Protein AF-A0A0A6S3W0-F1 (afdb_monomer_lite)

Radius of gyration: 25.28 Å; chains: 1; bounding box: 49×74×58 Å

Sequence (138 aa):
MNRVILLILIITLNPFGCNETEKQVDVQNKVNAFIIEMNPDLYQSMTRMRKEITLADTKIQQLYELKGLFPNQREMIDKSLKQWHELRKNLKFTLNNIYDKVEAAYVAYKIDEIQGKKKFSLYLTSAFKRGEYRLSEC

Organism: NCBI:txid1003181

Structure (mmCIF, N/CA/C/O backbone):
data_AF-A0A0A6S3W0-F1
#
_entry.id   AF-A0A0A6S3W0-F1
#
loop_
_atom_site.group_PDB
_atom_site.id
_atom_site.type_symbol
_atom_site.label_atom_id
_atom_site.label_alt_id
_atom_site.label_comp_id
_atom_site.label_asym_id
_atom_site.label_entity_id
_atom_site.label_seq_id
_atom_site.pdbx_PDB_ins_code
_atom_site.Cartn_x
_atom_site.Cartn_y
_atom_site.Cartn_z
_atom_site.occupancy
_atom_site.B_iso_or_equiv
_atom_site.auth_seq_id
_atom_site.auth_comp_id
_atom_site.auth_asym_id
_atom_site.auth_atom_id
_atom_site.pdbx_PDB_model_num
ATOM 1 N N . MET A 1 1 ? -28.692 -56.733 -23.557 1.00 36.53 1 MET A N 1
ATOM 2 C CA . MET A 1 1 ? -28.249 -56.584 -24.965 1.00 36.53 1 MET A CA 1
ATOM 3 C C . MET A 1 1 ? -28.927 -55.340 -25.530 1.00 36.53 1 MET A C 1
ATOM 5 O O . MET A 1 1 ? -30.122 -55.376 -25.742 1.00 36.53 1 MET A O 1
ATOM 9 N N . ASN A 1 2 ? -28.326 -54.157 -25.404 1.00 40.56 2 ASN A N 1
ATOM 10 C CA . ASN A 1 2 ? -27.292 -53.565 -26.268 1.00 40.56 2 ASN A CA 1
ATOM 11 C C . ASN A 1 2 ? -27.871 -52.997 -27.580 1.00 40.56 2 ASN A C 1
ATOM 13 O O . ASN A 1 2 ? -28.230 -53.791 -28.445 1.00 40.56 2 ASN A O 1
ATOM 17 N N . ARG A 1 3 ? -27.938 -51.652 -27.680 1.00 45.12 3 ARG A N 1
ATOM 18 C CA . ARG A 1 3 ? -27.819 -50.796 -28.893 1.00 45.12 3 ARG A CA 1
ATOM 19 C C . ARG A 1 3 ? -28.359 -49.364 -28.680 1.00 45.12 3 ARG A C 1
ATOM 21 O O . ARG A 1 3 ? -29.136 -48.895 -29.489 1.00 45.12 3 ARG A O 1
ATOM 28 N N . VAL A 1 4 ? -27.942 -48.650 -27.629 1.00 43.03 4 VAL A N 1
ATOM 29 C CA . VAL A 1 4 ? -27.897 -47.166 -27.650 1.00 43.03 4 VAL A CA 1
ATOM 30 C C . VAL A 1 4 ? -26.765 -46.708 -26.722 1.00 43.03 4 VAL A C 1
ATOM 32 O O . VAL A 1 4 ? -26.969 -46.139 -25.657 1.00 43.03 4 VAL A O 1
ATOM 35 N N . ILE A 1 5 ? -25.542 -47.068 -27.095 1.00 52.34 5 ILE A N 1
ATOM 36 C CA . ILE A 1 5 ? -24.338 -46.349 -26.679 1.00 52.34 5 ILE A CA 1
ATOM 37 C C . ILE A 1 5 ? -23.881 -45.587 -27.923 1.00 52.34 5 ILE A C 1
ATOM 39 O O . ILE A 1 5 ? -23.988 -46.125 -29.025 1.00 52.34 5 ILE A O 1
ATOM 43 N N . LEU A 1 6 ? -23.321 -44.399 -27.684 1.00 45.84 6 LEU A N 1
ATOM 44 C CA . LEU A 1 6 ? -22.617 -43.485 -28.588 1.00 45.84 6 LEU A CA 1
ATOM 45 C C . LEU A 1 6 ? -23.459 -42.360 -29.211 1.00 45.84 6 LEU A C 1
ATOM 47 O O . LEU A 1 6 ? -24.423 -42.617 -29.919 1.00 45.84 6 LEU A O 1
ATOM 51 N N . LEU A 1 7 ? -22.945 -41.133 -29.016 1.00 43.66 7 LEU A N 1
ATOM 52 C CA . LEU A 1 7 ? -23.410 -39.817 -29.486 1.00 43.66 7 LEU A CA 1
ATOM 53 C C . LEU A 1 7 ? -24.502 -39.245 -28.559 1.00 43.66 7 LEU A C 1
ATOM 55 O O . LEU A 1 7 ? -25.660 -39.605 -28.668 1.00 43.66 7 LEU A O 1
ATOM 59 N N . ILE A 1 8 ? -24.235 -38.367 -27.590 1.00 45.81 8 ILE A N 1
ATOM 60 C CA . ILE A 1 8 ? -23.429 -37.141 -27.652 1.00 45.81 8 ILE A CA 1
ATOM 61 C C . ILE A 1 8 ? -22.841 -36.887 -26.249 1.00 45.81 8 ILE A C 1
ATOM 63 O O . ILE A 1 8 ? -23.468 -36.318 -25.360 1.00 45.81 8 ILE A O 1
ATOM 67 N N . LEU A 1 9 ? -21.611 -37.358 -26.054 1.00 50.31 9 LEU A N 1
ATOM 68 C CA . LEU A 1 9 ? -20.609 -36.633 -25.276 1.00 50.31 9 LEU A CA 1
ATOM 69 C C . LEU A 1 9 ? -20.224 -35.406 -26.119 1.00 50.31 9 LEU A C 1
ATOM 71 O O . LEU A 1 9 ? -20.183 -35.523 -27.342 1.00 50.31 9 LEU A O 1
ATOM 75 N N . ILE A 1 10 ? -19.866 -34.297 -25.466 1.00 52.28 10 ILE A N 1
ATOM 76 C CA . ILE A 1 10 ? -19.434 -33.003 -26.041 1.00 52.28 10 ILE A CA 1
ATOM 77 C C . ILE A 1 10 ? -20.576 -31.983 -26.198 1.00 52.28 10 ILE A C 1
ATOM 79 O O . ILE A 1 10 ? -20.990 -31.677 -27.307 1.00 52.28 10 ILE A O 1
ATOM 83 N N . ILE A 1 11 ? -21.000 -31.370 -25.086 1.00 51.72 11 ILE A N 1
ATOM 84 C CA . ILE A 1 11 ? -21.256 -29.919 -25.043 1.00 51.72 11 ILE A CA 1
ATOM 85 C C . I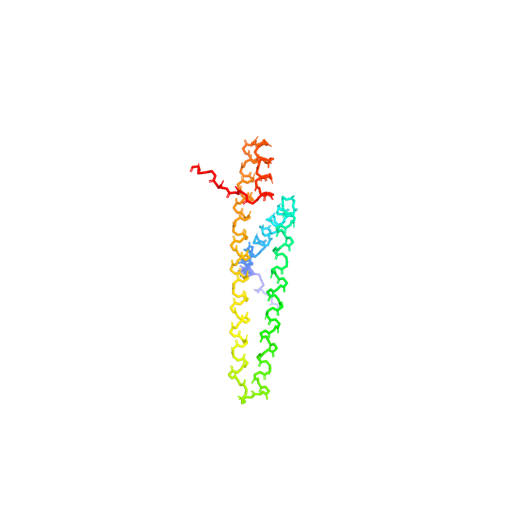LE A 1 11 ? -20.615 -29.379 -23.757 1.00 51.72 11 ILE A C 1
ATOM 87 O O . ILE A 1 11 ? -21.188 -29.385 -22.673 1.00 51.72 11 ILE A O 1
ATOM 91 N N . THR A 1 12 ? -19.341 -29.026 -23.925 1.00 48.91 12 THR A N 1
ATOM 92 C CA . THR A 1 12 ? -18.637 -27.910 -23.279 1.00 48.91 12 THR A CA 1
ATOM 93 C C . THR A 1 12 ? -18.784 -27.762 -21.763 1.00 48.91 12 THR A C 1
ATOM 95 O O . THR A 1 12 ? -19.553 -26.948 -21.252 1.00 48.91 12 THR A O 1
ATOM 98 N N . LEU A 1 13 ? -17.861 -28.425 -21.057 1.00 43.50 13 LEU A N 1
ATOM 99 C CA . LEU A 1 13 ? -17.017 -27.718 -20.091 1.00 43.50 13 LEU A CA 1
ATOM 100 C C . LEU A 1 13 ? -16.740 -26.306 -20.633 1.00 43.50 13 LEU A C 1
ATOM 102 O O . LEU A 1 13 ? -16.175 -26.173 -21.717 1.00 43.50 13 LEU A O 1
ATOM 106 N N . ASN A 1 14 ? -17.160 -25.273 -19.909 1.00 47.28 14 ASN A N 1
ATOM 107 C CA . ASN A 1 14 ? -16.645 -23.924 -20.092 1.00 47.28 14 ASN A CA 1
ATOM 108 C C . ASN A 1 14 ? -15.356 -23.804 -19.265 1.00 47.28 14 ASN A C 1
ATOM 110 O O . ASN A 1 14 ? -15.462 -23.644 -18.049 1.00 47.28 14 ASN A O 1
ATOM 114 N N . PRO A 1 15 ? -14.149 -23.822 -19.860 1.00 50.69 15 PRO A N 1
ATOM 115 C CA . PRO A 1 15 ? -12.980 -23.237 -19.237 1.00 50.69 15 PRO A CA 1
ATOM 116 C C . PRO A 1 15 ? -12.715 -21.884 -19.905 1.00 50.69 15 PRO A C 1
ATOM 118 O O . PRO A 1 15 ? -11.751 -21.721 -20.640 1.00 50.69 15 PRO A O 1
ATOM 121 N N . PHE A 1 16 ? -13.574 -20.896 -19.669 1.00 51.62 16 PHE A N 1
ATOM 122 C CA . PHE A 1 16 ? -13.252 -19.502 -19.996 1.00 51.62 16 PHE A CA 1
ATOM 123 C C . PHE A 1 16 ? -13.480 -18.624 -18.770 1.00 51.62 16 PHE A C 1
ATOM 125 O O . PHE A 1 16 ? -14.263 -17.686 -18.764 1.00 51.62 16 PHE A O 1
ATOM 132 N N . GLY A 1 17 ? -12.772 -18.990 -17.706 1.00 43.41 17 GLY A N 1
ATOM 133 C CA . GLY A 1 17 ? -12.473 -18.132 -16.565 1.00 43.41 17 GLY A CA 1
ATOM 134 C C . GLY A 1 17 ? -10.962 -18.011 -16.383 1.00 43.41 17 GLY A C 1
ATOM 135 O O . GLY A 1 17 ? -10.481 -18.015 -15.259 1.00 43.41 17 GLY A O 1
ATOM 136 N N . CYS A 1 18 ? -10.193 -18.000 -17.476 1.00 46.22 18 CYS A N 1
ATOM 137 C CA . CYS A 1 18 ? -8.760 -17.745 -17.426 1.00 46.22 18 CYS A CA 1
ATOM 138 C C . CYS A 1 18 ? -8.467 -16.336 -17.944 1.00 46.22 18 CYS A C 1
ATOM 140 O O . CYS A 1 18 ? -8.765 -16.006 -19.091 1.00 46.22 18 CYS A O 1
ATOM 142 N N . ASN A 1 19 ? -7.732 -15.602 -17.107 1.00 52.38 19 ASN A N 1
ATOM 143 C CA . ASN A 1 19 ? -6.515 -14.874 -17.475 1.00 52.38 19 ASN A CA 1
ATOM 144 C C . ASN A 1 19 ? -6.509 -13.345 -17.299 1.00 52.38 19 ASN A C 1
ATOM 146 O O . ASN A 1 19 ? -5.657 -12.675 -17.877 1.00 52.38 19 ASN A O 1
ATOM 150 N N . GLU A 1 20 ? -7.405 -12.765 -16.499 1.00 51.12 20 GLU A N 1
ATOM 151 C CA . GLU A 1 20 ? -7.290 -11.345 -16.110 1.00 51.12 20 GLU A CA 1
ATOM 152 C C . GLU A 1 20 ? -6.419 -11.159 -14.859 1.00 51.12 20 GLU A C 1
ATOM 154 O O . GLU A 1 20 ? -5.518 -10.322 -14.843 1.00 51.12 20 GLU A O 1
ATOM 159 N N . THR A 1 21 ? -6.603 -12.002 -13.838 1.00 56.72 21 THR A N 1
ATOM 160 C CA . THR A 1 21 ? -5.843 -11.918 -12.578 1.00 56.72 21 THR A CA 1
ATOM 161 C C . THR A 1 21 ? -4.357 -12.247 -12.761 1.00 56.72 21 THR A C 1
ATOM 163 O O . THR A 1 21 ? -3.502 -11.590 -12.176 1.00 56.72 21 THR A O 1
ATOM 166 N N . GLU A 1 22 ? -4.028 -13.224 -13.611 1.00 59.44 22 GLU A N 1
ATOM 167 C CA . GLU A 1 22 ? -2.640 -13.614 -13.905 1.00 59.44 22 GLU A CA 1
ATOM 168 C C . GLU A 1 22 ? -1.886 -12.504 -14.661 1.00 59.44 22 GLU A C 1
ATOM 170 O O . GLU A 1 22 ? -0.751 -12.175 -14.315 1.00 59.44 22 GLU A O 1
ATOM 175 N N . LYS A 1 23 ? -2.551 -11.836 -15.618 1.00 63.62 23 LYS A N 1
ATOM 176 C CA . LYS A 1 23 ? -1.991 -10.681 -16.341 1.00 63.62 23 LYS A CA 1
ATOM 177 C C . LYS A 1 23 ? -1.721 -9.494 -15.417 1.00 63.62 23 LYS A C 1
ATOM 179 O O . LYS A 1 23 ? -0.691 -8.840 -15.553 1.00 63.62 23 LYS A O 1
ATOM 184 N N . GLN A 1 24 ? -2.613 -9.219 -14.466 1.00 62.38 24 GLN A N 1
ATOM 185 C CA . GLN A 1 24 ? -2.437 -8.108 -13.527 1.00 62.38 24 GLN A CA 1
ATOM 186 C C . GLN A 1 24 ? -1.250 -8.339 -12.576 1.00 62.38 24 GLN A C 1
ATOM 188 O O . GLN A 1 24 ? -0.471 -7.419 -12.319 1.00 62.38 24 GLN A O 1
ATOM 193 N N . VAL A 1 25 ? -1.076 -9.571 -12.086 1.00 65.75 25 VAL A N 1
ATOM 194 C CA . VAL A 1 25 ? 0.074 -9.949 -11.249 1.00 65.75 25 VAL A CA 1
ATOM 195 C C . VAL A 1 25 ? 1.389 -9.838 -12.033 1.00 65.75 25 VAL A C 1
ATOM 197 O O . VAL A 1 25 ? 2.380 -9.348 -11.490 1.00 65.75 25 VAL A O 1
ATOM 200 N N . ASP A 1 26 ? 1.400 -10.207 -13.318 1.00 79.75 26 ASP A N 1
ATOM 201 C CA . ASP A 1 26 ? 2.574 -10.061 -14.192 1.00 79.75 26 ASP A CA 1
ATOM 202 C C . ASP A 1 26 ? 2.990 -8.590 -14.387 1.00 79.75 26 ASP A C 1
ATOM 204 O O . ASP A 1 26 ? 4.166 -8.247 -14.224 1.00 79.75 26 ASP A O 1
ATOM 208 N N . VAL A 1 27 ? 2.033 -7.690 -14.646 1.00 81.88 27 VAL A N 1
ATOM 209 C CA . VAL A 1 27 ? 2.306 -6.245 -14.782 1.00 81.88 27 VAL A CA 1
ATOM 210 C C . VAL A 1 27 ? 2.868 -5.672 -13.482 1.00 81.88 27 VAL A C 1
ATOM 212 O O . VAL A 1 27 ? 3.903 -5.003 -13.488 1.00 81.88 27 VAL A O 1
ATOM 215 N N . GLN A 1 28 ? 2.245 -5.993 -12.347 1.00 85.50 28 GLN A N 1
ATOM 216 C CA . GLN A 1 28 ? 2.684 -5.507 -11.043 1.00 85.50 28 GLN A CA 1
ATOM 217 C C . GLN A 1 28 ? 4.118 -5.944 -10.712 1.00 85.50 28 GLN A C 1
ATOM 219 O O . GLN A 1 28 ? 4.893 -5.160 -10.157 1.00 85.50 28 GLN A O 1
ATOM 224 N N . ASN A 1 29 ? 4.482 -7.178 -11.068 1.00 89.94 29 ASN A N 1
ATOM 225 C CA . ASN A 1 29 ? 5.828 -7.709 -10.874 1.00 89.94 29 ASN A CA 1
ATOM 226 C C . ASN A 1 29 ? 6.860 -6.993 -11.750 1.00 89.94 29 ASN A C 1
ATOM 228 O O . ASN A 1 29 ? 7.936 -6.656 -11.256 1.00 89.94 29 ASN A O 1
ATOM 232 N N . LYS A 1 30 ? 6.527 -6.690 -13.009 1.00 90.50 30 LYS A N 1
ATOM 233 C CA . LYS A 1 30 ? 7.398 -5.920 -13.913 1.00 90.50 30 LYS A CA 1
ATOM 234 C C . LYS A 1 30 ? 7.648 -4.501 -13.404 1.00 90.50 30 LYS A C 1
ATOM 236 O O . LYS A 1 30 ? 8.796 -4.065 -13.357 1.00 90.50 30 LYS A O 1
ATOM 241 N N . VAL A 1 31 ? 6.599 -3.816 -12.949 1.00 89.31 31 VAL A N 1
ATOM 242 C CA . VAL A 1 31 ? 6.701 -2.478 -12.342 1.00 89.31 31 VAL A CA 1
ATOM 243 C C . VAL A 1 31 ? 7.526 -2.523 -11.049 1.00 89.31 31 VAL A C 1
ATOM 245 O O . VAL A 1 31 ? 8.371 -1.657 -10.821 1.00 89.31 31 VAL A O 1
ATOM 248 N N . ASN A 1 32 ? 7.341 -3.556 -10.219 1.00 91.12 32 ASN A N 1
ATOM 249 C CA . ASN A 1 32 ? 8.135 -3.751 -9.003 1.00 91.12 32 ASN A CA 1
ATOM 250 C C . ASN A 1 32 ? 9.621 -3.996 -9.318 1.00 91.12 32 ASN A C 1
ATOM 252 O O . ASN A 1 32 ? 10.484 -3.414 -8.666 1.00 91.12 32 ASN A O 1
ATOM 256 N N . ALA A 1 33 ? 9.936 -4.824 -10.315 1.00 91.44 33 ALA A N 1
ATOM 257 C CA . ALA A 1 33 ? 11.317 -5.059 -10.734 1.00 91.44 33 ALA A CA 1
ATOM 258 C C . ALA A 1 33 ? 11.971 -3.765 -11.245 1.00 91.44 33 ALA A C 1
ATOM 260 O O . ALA A 1 33 ? 13.071 -3.419 -10.819 1.00 91.44 33 ALA A O 1
ATOM 261 N N . PHE A 1 34 ? 11.247 -3.005 -12.073 1.00 89.69 34 PHE A N 1
ATOM 262 C CA . PHE A 1 34 ? 11.694 -1.711 -12.582 1.00 89.69 34 PHE A CA 1
ATOM 263 C C . PHE A 1 34 ? 12.032 -0.727 -11.456 1.00 89.69 34 PHE A C 1
ATOM 265 O O . PHE A 1 34 ? 13.101 -0.121 -11.465 1.00 89.69 34 PHE A O 1
ATOM 272 N N . ILE A 1 35 ? 11.159 -0.575 -10.455 1.00 91.19 35 ILE A N 1
ATOM 273 C CA . ILE A 1 35 ? 11.422 0.368 -9.362 1.00 91.19 35 ILE A CA 1
ATOM 274 C C . ILE A 1 35 ? 12.556 -0.098 -8.443 1.00 91.19 35 ILE A C 1
ATOM 276 O O . ILE A 1 35 ? 13.307 0.743 -7.962 1.00 91.19 35 ILE A O 1
ATOM 280 N N . ILE A 1 36 ? 12.727 -1.409 -8.233 1.00 90.81 36 ILE A N 1
ATOM 281 C CA . ILE A 1 36 ? 13.861 -1.957 -7.471 1.00 90.81 36 ILE A CA 1
ATOM 282 C C . ILE A 1 36 ? 15.185 -1.578 -8.142 1.00 90.81 36 ILE A C 1
ATOM 284 O O . ILE A 1 36 ? 16.116 -1.153 -7.461 1.00 90.81 36 ILE A O 1
ATOM 288 N N . GLU A 1 37 ? 15.256 -1.703 -9.467 1.00 86.56 37 GLU A N 1
ATOM 289 C CA . GLU A 1 37 ? 16.452 -1.368 -10.240 1.00 86.56 37 GLU A CA 1
ATOM 290 C C . GLU A 1 37 ? 16.700 0.149 -10.287 1.00 86.56 37 GLU A C 1
ATOM 292 O O . GLU A 1 37 ? 17.824 0.620 -10.097 1.00 86.56 37 GLU A O 1
ATOM 297 N N . MET A 1 38 ? 15.646 0.933 -10.515 1.00 84.75 38 MET A N 1
ATOM 298 C CA . MET A 1 38 ? 15.774 2.356 -10.839 1.00 84.75 38 MET A CA 1
ATOM 299 C C . MET A 1 38 ? 15.788 3.267 -9.609 1.00 84.75 38 MET A C 1
ATOM 301 O O . MET A 1 38 ? 16.488 4.284 -9.610 1.00 84.75 38 MET A O 1
ATOM 305 N N . ASN A 1 39 ? 15.021 2.932 -8.567 1.00 85.81 39 ASN A N 1
ATOM 306 C CA . ASN A 1 39 ? 14.926 3.695 -7.320 1.00 85.81 39 ASN A CA 1
ATOM 307 C C . ASN A 1 39 ? 14.578 2.780 -6.120 1.00 85.81 39 ASN A C 1
ATOM 309 O O . ASN A 1 39 ? 13.420 2.728 -5.678 1.00 85.81 39 ASN A O 1
ATOM 313 N N . PRO A 1 40 ? 15.575 2.068 -5.564 1.00 88.69 40 PRO A N 1
ATOM 314 C CA . PRO A 1 40 ? 15.366 1.146 -4.446 1.00 88.69 40 PRO A CA 1
ATOM 315 C C . PRO A 1 40 ? 14.841 1.838 -3.177 1.00 88.69 40 PRO A C 1
ATOM 317 O O . PRO A 1 40 ? 14.081 1.228 -2.424 1.00 88.69 40 PRO A O 1
ATOM 320 N N . ASP A 1 41 ? 15.164 3.116 -2.961 1.00 90.00 41 ASP A N 1
ATOM 321 C CA . ASP A 1 41 ? 14.681 3.891 -1.809 1.00 90.00 41 ASP A CA 1
ATOM 322 C C . ASP A 1 41 ? 13.172 4.159 -1.898 1.00 90.00 41 ASP A C 1
ATOM 324 O O . ASP A 1 41 ? 12.437 4.066 -0.903 1.00 90.00 41 ASP A O 1
ATOM 328 N N . LEU A 1 42 ? 12.674 4.442 -3.107 1.00 89.81 42 LEU A N 1
ATOM 329 C CA . LEU A 1 42 ? 11.243 4.563 -3.367 1.00 89.81 42 LEU A CA 1
ATOM 330 C C . LEU A 1 42 ? 10.545 3.214 -3.162 1.00 89.81 42 LEU A C 1
ATOM 332 O O . LEU A 1 42 ? 9.527 3.159 -2.468 1.00 89.81 42 LEU A O 1
ATOM 336 N N . TYR A 1 43 ? 11.124 2.116 -3.659 1.00 93.12 43 TYR A N 1
ATOM 337 C CA . TYR A 1 43 ? 10.599 0.771 -3.404 1.00 93.12 43 TYR A CA 1
ATOM 338 C C . TYR A 1 43 ? 10.540 0.438 -1.902 1.00 93.12 43 TYR A C 1
ATOM 340 O O . TYR A 1 43 ? 9.532 -0.085 -1.407 1.00 93.12 43 TYR A O 1
ATOM 348 N N . GLN A 1 44 ? 11.584 0.781 -1.143 1.00 94.69 44 GLN A N 1
ATOM 349 C CA . GLN A 1 44 ? 11.616 0.600 0.308 1.00 94.69 44 GLN A CA 1
ATOM 350 C C . GLN A 1 44 ? 10.532 1.438 0.995 1.00 94.69 44 GLN A C 1
ATOM 352 O O . GLN A 1 44 ? 9.865 0.965 1.917 1.00 94.69 44 GLN A O 1
ATOM 357 N N . SER A 1 45 ? 10.312 2.668 0.538 1.00 94.25 45 SER A N 1
ATOM 358 C CA . SER A 1 45 ? 9.274 3.557 1.065 1.00 94.25 45 SER A CA 1
ATOM 359 C C . SER A 1 45 ? 7.865 3.031 0.777 1.00 94.25 45 SER A C 1
ATOM 361 O O . SER A 1 45 ? 7.039 2.981 1.688 1.00 94.25 45 SER A O 1
ATOM 363 N N . MET A 1 46 ? 7.607 2.520 -0.430 1.00 95.12 46 MET A N 1
ATOM 364 C CA . MET A 1 46 ? 6.353 1.830 -0.762 1.00 95.12 46 MET A CA 1
ATOM 365 C C . MET A 1 46 ? 6.141 0.580 0.094 1.00 95.12 46 MET A C 1
ATOM 367 O O . MET A 1 46 ? 5.043 0.340 0.591 1.00 95.12 46 MET A O 1
ATOM 371 N N . THR A 1 47 ? 7.200 -0.194 0.331 1.00 96.06 47 THR A N 1
ATOM 372 C CA . THR A 1 47 ? 7.146 -1.379 1.196 1.00 96.06 47 THR A CA 1
ATOM 373 C C . THR A 1 47 ? 6.839 -1.011 2.648 1.00 96.06 47 THR A C 1
ATOM 375 O O . THR A 1 47 ? 6.027 -1.682 3.285 1.00 96.06 47 THR A O 1
ATOM 378 N N . ARG A 1 48 ? 7.423 0.077 3.169 1.00 97.12 48 ARG A N 1
ATOM 379 C CA . ARG A 1 48 ? 7.074 0.620 4.492 1.00 97.12 48 ARG A CA 1
ATOM 380 C C . ARG A 1 48 ? 5.608 1.044 4.552 1.00 97.12 48 ARG A C 1
ATOM 382 O O . ARG A 1 48 ? 4.916 0.620 5.467 1.00 97.12 48 ARG A O 1
ATOM 389 N N . MET A 1 49 ? 5.098 1.763 3.549 1.00 97.19 49 MET A N 1
ATOM 390 C CA . MET A 1 49 ? 3.675 2.128 3.492 1.00 97.19 49 MET A CA 1
ATOM 391 C C . MET A 1 49 ? 2.750 0.904 3.505 1.00 97.19 49 MET A C 1
ATOM 393 O O . MET A 1 49 ? 1.763 0.912 4.234 1.00 97.19 49 MET A O 1
ATOM 397 N N . ARG A 1 50 ? 3.075 -0.172 2.769 1.00 97.50 50 ARG A N 1
ATOM 398 C CA . ARG A 1 50 ? 2.297 -1.427 2.826 1.00 97.50 50 ARG A CA 1
ATOM 399 C C . ARG A 1 50 ? 2.261 -2.010 4.241 1.00 97.50 50 ARG A C 1
ATOM 401 O O . ARG A 1 50 ? 1.190 -2.395 4.700 1.00 97.50 50 ARG A O 1
ATOM 408 N N . LYS A 1 51 ? 3.398 -2.024 4.947 1.00 97.94 51 LYS A N 1
ATOM 409 C CA . LYS A 1 51 ? 3.469 -2.489 6.345 1.00 97.94 51 LYS A CA 1
ATOM 410 C C . LYS A 1 51 ? 2.623 -1.628 7.284 1.00 97.94 51 LYS A C 1
ATOM 412 O O . LYS A 1 51 ? 1.882 -2.179 8.091 1.00 97.94 51 LYS A O 1
ATOM 417 N N . GLU A 1 52 ? 2.683 -0.305 7.145 1.00 97.81 52 GLU A N 1
ATOM 418 C CA . GLU A 1 52 ? 1.868 0.620 7.945 1.00 97.81 52 GLU A CA 1
ATOM 419 C C . GLU A 1 52 ? 0.364 0.459 7.670 1.00 97.81 52 GLU A C 1
ATOM 421 O O . GLU A 1 52 ? -0.446 0.533 8.590 1.00 97.81 52 GLU A O 1
ATOM 426 N N . ILE A 1 53 ? -0.032 0.157 6.426 1.00 98.38 53 ILE A N 1
ATOM 427 C CA . ILE A 1 53 ? -1.426 -0.177 6.091 1.00 98.38 53 ILE A CA 1
ATOM 428 C C . ILE A 1 53 ? -1.867 -1.455 6.819 1.00 98.38 53 ILE A C 1
ATOM 430 O O . ILE A 1 53 ? -2.930 -1.455 7.437 1.00 98.38 53 ILE A O 1
ATOM 434 N N . THR A 1 54 ? -1.055 -2.518 6.800 1.00 98.31 54 THR A N 1
ATOM 435 C CA . THR A 1 54 ? -1.346 -3.763 7.535 1.00 98.31 54 THR A CA 1
ATOM 436 C C . THR A 1 54 ? -1.414 -3.536 9.049 1.00 98.31 54 THR A C 1
ATOM 438 O O . THR A 1 54 ? -2.273 -4.103 9.731 1.00 98.31 54 THR A O 1
ATOM 441 N N . LEU A 1 55 ? -0.540 -2.684 9.591 1.00 98.06 55 LEU A N 1
ATOM 442 C CA . LEU A 1 55 ? -0.589 -2.294 10.997 1.00 98.06 55 LEU A CA 1
ATOM 443 C C . LEU A 1 55 ? -1.893 -1.552 11.313 1.00 98.06 55 LEU A C 1
ATOM 445 O O . LEU A 1 55 ? -2.559 -1.892 12.290 1.00 98.06 55 LEU A O 1
ATOM 449 N N . ALA A 1 56 ? -2.291 -0.591 10.477 1.00 98.38 56 ALA A N 1
ATOM 450 C CA . ALA A 1 56 ? -3.550 0.127 10.638 1.00 98.38 56 ALA A CA 1
ATOM 451 C C . ALA A 1 56 ? -4.760 -0.820 10.584 1.00 98.38 56 ALA A C 1
ATOM 453 O O . ALA A 1 56 ? -5.635 -0.721 11.441 1.00 98.38 56 ALA A O 1
ATOM 454 N N . ASP A 1 57 ? -4.785 -1.779 9.649 1.00 98.56 57 ASP A N 1
ATOM 455 C CA . ASP A 1 57 ? -5.824 -2.818 9.576 1.00 98.56 57 ASP A CA 1
ATOM 456 C C . ASP A 1 57 ? -5.913 -3.614 10.893 1.00 98.56 57 ASP A C 1
ATOM 458 O O . ASP A 1 57 ? -6.999 -3.800 11.445 1.00 98.56 57 ASP A O 1
ATOM 462 N N . THR A 1 58 ? -4.763 -4.001 11.452 1.00 98.56 58 THR A N 1
ATOM 463 C CA . THR A 1 58 ? -4.688 -4.721 12.735 1.00 98.56 58 THR A CA 1
ATOM 464 C C . THR A 1 58 ? -5.219 -3.871 13.891 1.00 98.56 58 THR A C 1
ATOM 466 O O . THR A 1 58 ? -5.979 -4.354 14.729 1.00 98.56 58 THR A O 1
ATOM 469 N N . LYS A 1 59 ? -4.850 -2.587 13.948 1.00 98.44 59 LYS A N 1
ATOM 470 C CA . LYS A 1 59 ? -5.282 -1.668 15.013 1.00 98.44 59 LYS A CA 1
ATOM 471 C C . LYS A 1 59 ? -6.775 -1.377 14.954 1.00 98.44 59 LYS A C 1
ATOM 473 O O . LYS A 1 59 ? -7.425 -1.344 15.995 1.00 98.44 59 LYS A O 1
ATOM 478 N N . ILE A 1 60 ? -7.327 -1.229 13.754 1.00 98.75 60 ILE A N 1
ATOM 479 C CA . ILE A 1 60 ? -8.770 -1.082 13.540 1.00 98.75 60 ILE A CA 1
ATOM 480 C C . ILE A 1 60 ? -9.513 -2.309 14.076 1.00 98.75 60 ILE A C 1
ATOM 482 O O . ILE A 1 60 ? -10.486 -2.153 14.812 1.00 98.75 60 ILE A O 1
ATOM 486 N N . GLN A 1 61 ? -9.033 -3.516 13.765 1.00 98.69 61 GLN A N 1
ATOM 487 C CA . GLN A 1 61 ? -9.635 -4.757 14.252 1.00 98.69 61 GLN A CA 1
ATOM 488 C C . GLN A 1 61 ? -9.622 -4.839 15.789 1.00 98.69 61 GLN A C 1
ATOM 490 O O . GLN A 1 61 ? -10.666 -5.057 16.403 1.00 98.69 61 GLN A O 1
ATOM 495 N N . GLN A 1 62 ? -8.477 -4.550 16.418 1.00 98.62 62 GLN A N 1
ATOM 496 C CA . GLN A 1 62 ? -8.343 -4.510 17.883 1.00 98.62 62 GLN A CA 1
ATOM 497 C C . GLN A 1 62 ? -9.299 -3.495 18.534 1.00 98.62 62 GLN A C 1
ATOM 499 O O . GLN A 1 62 ? -9.865 -3.755 19.595 1.00 98.62 62 GLN A O 1
ATOM 504 N N . LEU A 1 63 ? -9.509 -2.335 17.904 1.00 98.56 63 LEU A N 1
ATOM 505 C CA . LEU A 1 63 ? -10.439 -1.323 18.406 1.00 98.56 63 LEU A CA 1
ATOM 506 C C . LEU A 1 63 ? -11.902 -1.764 18.286 1.00 98.56 63 LEU A C 1
ATOM 508 O O . LEU A 1 63 ? -12.690 -1.465 19.182 1.00 98.56 63 LEU A O 1
ATOM 512 N N . TYR A 1 64 ? -12.279 -2.493 17.232 1.00 98.38 64 TYR A N 1
ATOM 513 C CA . TYR A 1 64 ? -13.625 -3.066 17.132 1.00 98.38 64 TYR A CA 1
ATOM 514 C C . TYR A 1 64 ? -13.884 -4.127 18.204 1.00 98.38 64 TYR A C 1
ATOM 516 O O . TYR A 1 64 ? -14.958 -4.126 18.808 1.00 98.38 64 TYR A O 1
ATOM 524 N N . GLU A 1 65 ? -12.902 -4.979 18.492 1.00 98.25 65 GLU A N 1
ATOM 525 C CA . GLU A 1 65 ? -12.981 -5.953 19.588 1.00 98.25 65 GLU A CA 1
ATOM 526 C C . GLU A 1 65 ? -13.144 -5.247 20.940 1.00 98.25 65 GLU A C 1
ATOM 528 O O . GLU A 1 65 ? -14.071 -5.544 21.697 1.00 98.25 65 GLU A O 1
ATOM 533 N N . LEU A 1 66 ? -12.322 -4.225 21.203 1.00 98.06 66 LEU A N 1
ATOM 534 C CA . LEU A 1 66 ? -12.416 -3.411 22.415 1.00 98.06 66 LEU A CA 1
ATOM 535 C C . LEU A 1 66 ? -13.785 -2.720 22.543 1.00 98.06 66 LEU A C 1
ATOM 537 O O . LEU A 1 66 ? -14.369 -2.684 23.627 1.00 98.06 66 LEU A O 1
ATOM 541 N N . LYS A 1 67 ? -14.332 -2.215 21.430 1.00 97.38 67 LYS A N 1
ATOM 542 C CA . LYS A 1 67 ? -15.663 -1.590 21.376 1.00 97.38 67 LYS A CA 1
ATOM 543 C C . LYS A 1 67 ? -16.777 -2.553 21.795 1.00 97.38 67 LYS A C 1
ATOM 545 O O . LYS A 1 67 ? -17.763 -2.116 22.393 1.00 97.38 67 LYS A O 1
ATOM 550 N N . GLY A 1 68 ? -16.631 -3.840 21.472 1.00 96.88 68 GLY A N 1
ATOM 551 C CA . GLY A 1 68 ? -17.562 -4.895 21.871 1.00 96.88 68 GLY A CA 1
ATOM 552 C C . GLY A 1 68 ? -17.545 -5.164 23.377 1.00 96.88 68 GLY A C 1
ATOM 553 O O . GLY A 1 68 ? -18.604 -5.342 23.973 1.00 96.88 68 GLY A O 1
ATOM 554 N N . LEU A 1 69 ? -16.360 -5.126 23.994 1.00 98.06 69 LEU A N 1
ATOM 555 C CA . LEU A 1 69 ? -16.168 -5.392 25.424 1.00 98.06 69 LEU A CA 1
ATOM 556 C C . LEU A 1 69 ? -16.614 -4.231 26.327 1.00 98.06 69 LEU A C 1
ATOM 558 O O . LEU A 1 69 ? -17.093 -4.463 27.435 1.00 98.06 69 LEU A O 1
ATOM 562 N N . PHE A 1 70 ? -16.477 -2.983 25.865 1.00 97.25 70 PHE A N 1
ATOM 563 C CA . PHE A 1 70 ? -16.714 -1.786 26.683 1.00 97.25 70 PHE A CA 1
ATOM 564 C C . PHE A 1 70 ? -17.767 -0.851 26.060 1.00 97.25 70 PHE A C 1
ATOM 566 O O . PHE A 1 70 ? -17.438 0.246 25.596 1.00 97.25 70 PHE A O 1
ATOM 573 N N . PRO A 1 71 ? -19.061 -1.226 26.069 1.00 93.81 71 PRO A N 1
ATOM 574 C CA . PRO A 1 71 ? -20.115 -0.475 25.383 1.00 93.81 71 PRO A CA 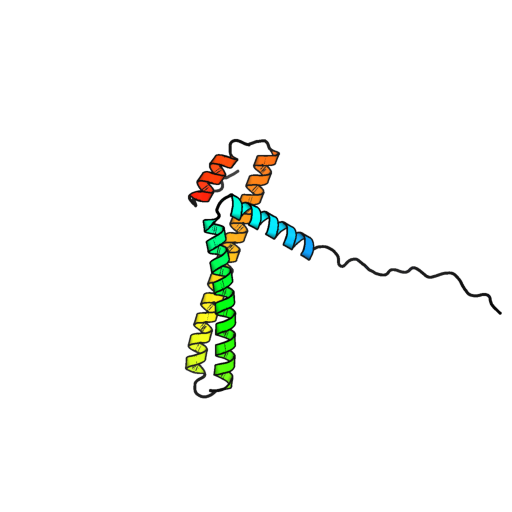1
ATOM 575 C C . PRO A 1 71 ? -20.316 0.955 25.914 1.00 93.81 71 PRO A C 1
ATOM 577 O O . PRO A 1 71 ? -20.716 1.832 25.152 1.00 93.81 71 PRO A O 1
ATOM 580 N N . ASN A 1 72 ? -19.984 1.220 27.179 1.00 97.50 72 ASN A N 1
ATOM 581 C CA . ASN A 1 72 ? -20.103 2.556 27.777 1.00 97.50 72 ASN A CA 1
ATOM 582 C C . ASN A 1 72 ? -18.967 3.510 27.367 1.00 97.50 72 ASN A C 1
ATOM 584 O O . ASN A 1 72 ? -19.075 4.708 27.588 1.00 97.50 72 ASN A O 1
ATOM 588 N N . GLN A 1 73 ? -17.887 2.996 26.766 1.00 96.88 73 GLN A N 1
ATOM 589 C CA . GLN A 1 73 ? -16.713 3.777 26.345 1.00 96.88 73 GLN A CA 1
ATOM 590 C C . GLN A 1 73 ? -16.637 3.950 24.818 1.00 96.88 73 GLN A C 1
ATOM 592 O O . GLN A 1 73 ? -15.600 4.327 24.269 1.00 96.88 73 GLN A O 1
ATOM 597 N N . ARG A 1 74 ? -17.741 3.677 24.105 1.00 95.88 74 ARG A N 1
ATOM 598 C CA . ARG A 1 74 ? -17.798 3.679 22.633 1.00 95.88 74 ARG A CA 1
ATOM 599 C C . ARG A 1 74 ? -17.328 4.984 22.005 1.00 95.88 74 ARG A C 1
ATOM 601 O O . ARG A 1 74 ? -16.626 4.924 21.005 1.00 95.88 74 ARG A O 1
ATOM 608 N N . GLU A 1 75 ? -17.667 6.133 22.586 1.00 97.19 75 GLU A N 1
ATOM 609 C CA . GLU A 1 75 ? -17.308 7.434 22.010 1.00 97.19 75 GLU A CA 1
ATOM 610 C C . GLU A 1 75 ? -15.785 7.625 21.920 1.00 97.19 75 GLU A C 1
ATOM 612 O O . GLU A 1 75 ? -15.266 8.071 20.896 1.00 97.19 75 GLU A O 1
ATOM 617 N N . MET A 1 76 ? -15.052 7.248 22.972 1.00 96.88 76 MET A N 1
ATOM 618 C CA . MET A 1 76 ? -13.590 7.324 22.987 1.00 96.88 76 MET A CA 1
ATOM 619 C C . MET A 1 76 ? -12.980 6.383 21.942 1.00 96.88 76 MET A C 1
ATOM 621 O O . MET A 1 76 ? -12.079 6.777 21.203 1.00 96.88 76 MET A O 1
ATOM 625 N N . ILE A 1 77 ? -13.508 5.161 21.841 1.00 98.19 77 ILE A N 1
ATOM 626 C CA . ILE A 1 77 ? -13.033 4.155 20.885 1.00 98.19 77 ILE A CA 1
ATOM 627 C C . ILE A 1 77 ? -13.331 4.587 19.440 1.00 98.19 77 ILE A C 1
ATOM 629 O O . ILE A 1 77 ? -12.483 4.432 18.563 1.00 98.19 77 ILE A O 1
ATOM 633 N N . ASP A 1 78 ? -14.492 5.197 19.191 1.00 98.12 78 ASP A N 1
ATOM 634 C CA . ASP A 1 78 ? -14.891 5.692 17.871 1.00 98.12 78 ASP A CA 1
ATOM 635 C C . ASP A 1 78 ? -14.006 6.842 17.379 1.00 98.12 78 ASP A C 1
ATOM 637 O O . ASP A 1 78 ? -13.672 6.897 16.191 1.00 98.12 78 ASP A O 1
ATOM 641 N N . LYS A 1 79 ? -13.536 7.711 18.284 1.00 98.06 79 LYS A N 1
ATOM 642 C CA . LYS A 1 79 ? -12.532 8.737 17.953 1.00 98.06 79 LYS A CA 1
ATOM 643 C C . LYS A 1 79 ? -11.231 8.101 17.458 1.00 98.06 79 LYS A C 1
ATOM 645 O O . LYS A 1 79 ? -10.719 8.509 16.415 1.00 98.06 79 LYS A O 1
ATOM 650 N N . SER A 1 80 ? -10.726 7.075 18.145 1.00 98.00 80 SER A N 1
ATOM 651 C CA . SER A 1 80 ? -9.528 6.348 17.704 1.00 98.00 80 SER A CA 1
ATOM 652 C C . SER A 1 80 ? -9.756 5.584 16.397 1.00 98.00 80 SER A C 1
ATOM 654 O O . SER A 1 80 ? -8.904 5.632 15.512 1.00 98.00 80 SER A O 1
ATOM 656 N N . LEU A 1 81 ? -10.909 4.927 16.226 1.00 98.56 81 LEU A N 1
ATOM 657 C CA . LEU A 1 81 ? -11.264 4.248 14.974 1.00 98.56 81 LEU A CA 1
ATOM 658 C C . LEU A 1 81 ? -11.234 5.216 13.790 1.00 98.56 81 LEU A C 1
ATOM 660 O O . LEU A 1 81 ? -10.659 4.890 12.753 1.00 98.56 81 LEU A O 1
ATOM 664 N N . LYS A 1 82 ? -11.803 6.417 13.945 1.00 98.44 82 LYS A N 1
ATOM 665 C CA . LYS A 1 82 ? -11.783 7.448 12.902 1.00 98.44 82 LYS A CA 1
ATOM 666 C C . LYS A 1 82 ? -10.353 7.806 12.484 1.00 98.44 82 LYS A C 1
ATOM 668 O O . LYS A 1 82 ? -10.063 7.803 11.292 1.00 98.44 82 LYS A O 1
ATOM 673 N N . GLN A 1 83 ? -9.458 8.041 13.446 1.00 98.00 83 GLN A N 1
ATOM 674 C CA . GLN A 1 83 ? -8.054 8.377 13.174 1.00 98.00 83 GLN A CA 1
ATOM 675 C C . GLN A 1 83 ? -7.334 7.269 12.392 1.00 98.00 83 GLN A C 1
ATOM 677 O O . GLN A 1 83 ? -6.657 7.543 11.402 1.00 98.00 83 GLN A O 1
ATOM 682 N N . TRP A 1 84 ? -7.511 6.008 12.795 1.00 98.44 84 TRP A N 1
ATOM 683 C CA . TRP A 1 84 ? -6.888 4.879 12.100 1.00 98.44 84 TRP A CA 1
ATOM 684 C C . TRP A 1 84 ? -7.464 4.653 10.700 1.00 98.44 84 TRP A C 1
ATOM 686 O O . TRP A 1 84 ? -6.710 4.357 9.771 1.00 98.44 84 TRP A O 1
ATOM 696 N N . HIS A 1 85 ? -8.775 4.836 10.515 1.00 98.56 85 HIS A N 1
ATOM 697 C CA . HIS A 1 85 ? -9.407 4.766 9.194 1.00 98.56 85 HIS A CA 1
ATOM 698 C C . HIS A 1 85 ? -8.902 5.866 8.257 1.00 98.56 85 HIS A C 1
ATOM 700 O O . HIS A 1 85 ? -8.596 5.584 7.097 1.00 98.56 85 HIS A O 1
ATOM 706 N N . GLU A 1 86 ? -8.770 7.099 8.750 1.00 98.25 86 GLU A N 1
ATOM 707 C CA . GLU A 1 86 ? -8.212 8.219 7.984 1.00 98.25 86 GLU A CA 1
ATOM 708 C C . GLU A 1 86 ? -6.753 7.961 7.593 1.00 98.25 86 GLU A C 1
ATOM 710 O O . GLU A 1 86 ? -6.405 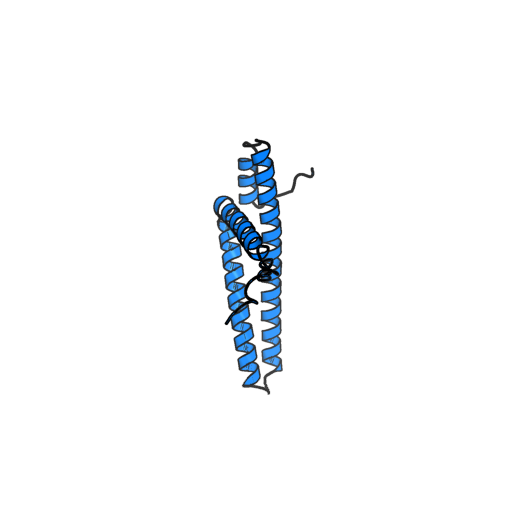8.091 6.417 1.00 98.25 86 GLU A O 1
ATOM 715 N N . LEU A 1 87 ? -5.915 7.506 8.533 1.00 97.25 87 LEU A N 1
ATOM 716 C CA . LEU A 1 87 ? -4.524 7.143 8.253 1.00 97.25 87 LEU A CA 1
ATOM 717 C C . LEU A 1 87 ? -4.435 6.053 7.177 1.00 97.25 87 LEU A C 1
ATOM 719 O O . LEU A 1 87 ? -3.740 6.220 6.174 1.00 97.25 87 LEU A O 1
ATOM 723 N N . ARG A 1 88 ? -5.181 4.957 7.348 1.00 98.38 88 ARG A N 1
ATOM 724 C CA . ARG A 1 88 ? -5.237 3.847 6.388 1.00 98.38 88 ARG A CA 1
ATOM 725 C C . ARG A 1 88 ? -5.647 4.329 4.997 1.00 98.38 88 ARG A C 1
ATOM 727 O O . ARG A 1 88 ? -5.036 3.930 4.005 1.00 98.38 88 ARG A O 1
ATOM 734 N N . LYS A 1 89 ? -6.678 5.176 4.913 1.00 98.38 89 LYS A N 1
ATOM 735 C CA . LYS A 1 89 ? -7.167 5.747 3.652 1.00 98.38 89 LYS A CA 1
ATOM 736 C C . LYS A 1 89 ? -6.085 6.586 2.973 1.00 98.38 89 LYS A C 1
ATOM 738 O O . LYS A 1 89 ? -5.823 6.381 1.790 1.00 98.38 89 LYS A O 1
ATOM 743 N N . ASN A 1 90 ? -5.437 7.479 3.717 1.00 97.75 90 ASN A N 1
ATOM 744 C CA . ASN A 1 90 ? -4.402 8.365 3.186 1.00 97.75 90 ASN A CA 1
ATOM 745 C C . ASN A 1 90 ? -3.175 7.585 2.698 1.00 97.75 90 ASN A C 1
ATOM 747 O O . ASN A 1 90 ? -2.651 7.879 1.622 1.00 97.75 90 ASN A O 1
ATOM 751 N N . LEU A 1 91 ? -2.752 6.555 3.440 1.00 98.00 91 LEU A N 1
ATOM 752 C CA . LEU A 1 91 ? -1.647 5.683 3.038 1.00 98.00 91 LEU A CA 1
ATOM 753 C C . LEU A 1 91 ? -1.976 4.904 1.761 1.00 98.00 91 LEU A C 1
ATOM 755 O O . LEU A 1 91 ? -1.160 4.876 0.844 1.00 98.00 91 LEU A O 1
ATOM 759 N N . LYS A 1 92 ? -3.178 4.316 1.666 1.00 98.12 92 LYS A N 1
ATOM 760 C CA . LYS A 1 92 ? -3.622 3.603 0.455 1.00 98.12 92 LYS A CA 1
ATOM 761 C C . LYS A 1 92 ? -3.687 4.527 -0.757 1.00 98.12 92 LYS A C 1
ATOM 763 O O . LYS A 1 92 ? -3.167 4.180 -1.810 1.00 98.12 92 LYS A O 1
ATOM 768 N N . PHE A 1 93 ? -4.276 5.710 -0.596 1.00 97.38 93 PHE A N 1
ATOM 769 C CA . PHE A 1 93 ? -4.354 6.706 -1.663 1.00 97.38 93 PHE A CA 1
ATOM 770 C C . PHE A 1 93 ? -2.962 7.128 -2.146 1.00 97.38 93 PHE A C 1
ATOM 772 O O . PHE A 1 93 ? -2.684 7.113 -3.341 1.00 97.38 93 PHE A O 1
ATOM 779 N N . THR A 1 94 ? -2.059 7.436 -1.213 1.00 95.44 94 THR A N 1
ATOM 780 C CA . THR A 1 94 ? -0.681 7.826 -1.537 1.00 95.44 94 THR A CA 1
ATOM 781 C C . THR A 1 94 ? 0.071 6.704 -2.247 1.00 95.44 94 THR A C 1
ATOM 783 O O . THR A 1 94 ? 0.716 6.951 -3.263 1.00 95.44 94 THR A O 1
ATOM 786 N N . LEU A 1 95 ? -0.034 5.468 -1.750 1.00 95.88 95 LEU A N 1
ATOM 787 C CA . LEU A 1 95 ? 0.616 4.308 -2.353 1.00 95.88 95 LEU A CA 1
ATOM 788 C C . LEU A 1 95 ? 0.118 4.058 -3.783 1.00 95.88 95 LEU A C 1
ATOM 790 O O . LEU A 1 95 ? 0.942 3.827 -4.664 1.00 95.88 95 LEU A O 1
ATOM 794 N N . ASN A 1 96 ? -1.193 4.151 -4.020 1.00 94.88 96 ASN A N 1
ATOM 795 C CA . ASN A 1 96 ? -1.779 3.984 -5.352 1.00 94.88 96 ASN A CA 1
ATOM 796 C C . ASN A 1 96 ? -1.308 5.081 -6.316 1.00 94.88 96 ASN A C 1
ATOM 798 O O . ASN A 1 96 ? -0.814 4.770 -7.390 1.00 94.88 96 ASN A O 1
ATOM 802 N N . ASN A 1 97 ? -1.322 6.348 -5.892 1.00 92.62 97 ASN A N 1
ATOM 803 C CA . ASN A 1 97 ? -0.824 7.447 -6.726 1.00 92.62 97 ASN A CA 1
ATOM 804 C C . ASN A 1 97 ? 0.660 7.295 -7.088 1.00 92.62 97 ASN A C 1
ATOM 806 O O . ASN A 1 97 ? 1.093 7.730 -8.155 1.00 92.62 97 ASN A O 1
ATOM 810 N N . ILE A 1 98 ? 1.472 6.740 -6.181 1.00 89.94 98 ILE A N 1
ATOM 811 C CA . ILE A 1 98 ? 2.872 6.430 -6.482 1.00 89.94 98 ILE A CA 1
ATOM 812 C C . ILE A 1 98 ? 2.935 5.306 -7.512 1.00 89.94 98 ILE A C 1
ATOM 814 O O . ILE A 1 98 ? 3.684 5.433 -8.475 1.00 89.94 98 ILE A O 1
ATOM 818 N N . TYR A 1 99 ? 2.147 4.244 -7.343 1.00 92.25 99 TYR A N 1
ATOM 819 C CA . TYR A 1 99 ? 2.095 3.147 -8.304 1.00 92.25 99 TYR A CA 1
ATOM 820 C C . TYR A 1 99 ? 1.742 3.609 -9.715 1.00 92.25 99 TYR A C 1
ATOM 822 O O . TYR A 1 99 ? 2.504 3.302 -10.626 1.00 92.25 99 TYR A O 1
ATOM 830 N N . ASP A 1 100 ? 0.694 4.415 -9.877 1.00 89.44 100 ASP A N 1
ATOM 831 C CA . ASP A 1 100 ? 0.267 4.924 -11.186 1.00 89.44 100 ASP A CA 1
ATOM 832 C C . ASP A 1 100 ? 1.400 5.696 -11.886 1.00 89.44 100 ASP A C 1
ATOM 834 O O . ASP A 1 100 ? 1.659 5.539 -13.081 1.00 89.44 100 ASP A O 1
ATOM 838 N N . LYS A 1 101 ? 2.148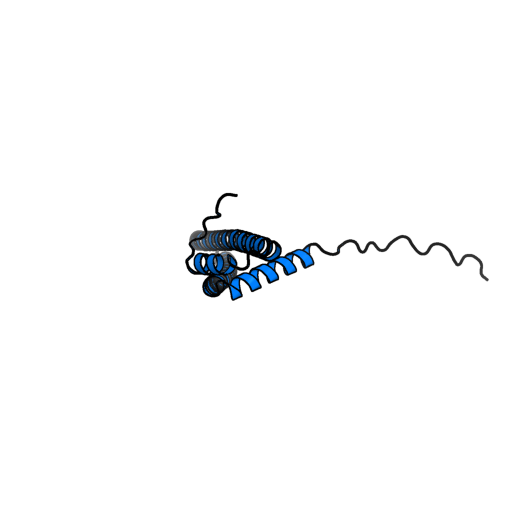 6.504 -11.123 1.00 87.88 101 LYS A N 1
ATOM 839 C CA . LYS A 1 101 ? 3.304 7.252 -11.640 1.00 87.88 101 LYS A CA 1
ATOM 840 C C . LYS A 1 101 ? 4.470 6.344 -12.021 1.00 87.88 101 LYS A C 1
ATOM 842 O O . LYS A 1 101 ? 5.132 6.592 -13.027 1.00 87.88 101 LYS A O 1
ATOM 847 N N . VAL A 1 102 ? 4.752 5.321 -11.215 1.00 89.31 102 VAL A N 1
ATOM 848 C CA . VAL A 1 102 ? 5.830 4.359 -11.487 1.00 89.31 102 VAL A CA 1
ATOM 849 C C . VAL A 1 102 ? 5.484 3.518 -12.714 1.00 89.31 102 VAL A C 1
ATOM 851 O O . VAL A 1 102 ? 6.353 3.287 -13.550 1.00 89.31 102 VAL A O 1
ATOM 854 N N . GLU A 1 103 ? 4.229 3.101 -12.858 1.00 90.62 103 GLU A N 1
ATOM 855 C CA . GLU A 1 103 ? 3.751 2.373 -14.030 1.00 90.62 103 GLU A CA 1
ATOM 856 C C . GLU A 1 103 ? 3.877 3.220 -15.301 1.00 90.62 103 GLU A C 1
ATOM 858 O O . GLU A 1 103 ? 4.463 2.764 -16.283 1.00 90.62 103 GLU A O 1
ATOM 863 N N . ALA A 1 104 ? 3.445 4.485 -15.269 1.00 87.19 104 ALA A N 1
ATOM 864 C CA . ALA A 1 104 ? 3.631 5.403 -16.393 1.00 87.19 104 ALA A CA 1
ATOM 865 C C . ALA A 1 104 ? 5.117 5.576 -16.765 1.00 87.19 104 ALA A C 1
ATOM 867 O O . ALA A 1 104 ? 5.478 5.543 -17.944 1.00 87.19 104 ALA A O 1
ATOM 868 N N . ALA A 1 105 ? 5.999 5.705 -15.767 1.00 84.81 105 ALA A N 1
ATOM 869 C CA . ALA A 1 105 ? 7.441 5.791 -15.988 1.00 84.81 105 ALA A CA 1
ATOM 870 C C . ALA A 1 105 ? 8.023 4.498 -16.588 1.00 84.81 105 ALA A C 1
ATOM 872 O O . ALA A 1 105 ? 8.878 4.568 -17.472 1.00 84.81 105 ALA A O 1
ATOM 873 N N . TYR A 1 106 ? 7.544 3.330 -16.152 1.00 88.62 106 TYR A N 1
ATOM 874 C CA . TYR A 1 106 ? 7.927 2.037 -16.716 1.00 88.62 106 TYR A CA 1
ATOM 875 C C . TYR A 1 106 ? 7.518 1.919 -18.189 1.00 88.62 106 TYR A C 1
ATOM 877 O O . TYR A 1 106 ? 8.331 1.531 -19.029 1.00 88.62 106 TYR A O 1
ATOM 885 N N . VAL A 1 107 ? 6.284 2.301 -18.528 1.00 89.44 107 VAL A N 1
ATOM 886 C CA . VAL A 1 107 ? 5.798 2.287 -19.915 1.00 89.44 107 VAL A CA 1
ATOM 887 C C . VAL A 1 107 ? 6.626 3.229 -20.792 1.00 89.44 107 VAL A C 1
ATOM 889 O O . VAL A 1 107 ? 7.079 2.818 -21.860 1.00 89.44 107 VAL A O 1
ATOM 892 N N . ALA A 1 108 ? 6.898 4.452 -20.325 1.00 85.81 108 ALA A N 1
ATOM 893 C CA . ALA A 1 108 ? 7.752 5.402 -21.039 1.00 85.81 108 ALA A CA 1
ATOM 894 C C . ALA A 1 108 ? 9.164 4.836 -21.276 1.00 85.81 108 ALA A C 1
ATOM 896 O O . ALA A 1 108 ? 9.668 4.873 -22.398 1.00 85.81 108 ALA A O 1
ATOM 897 N N . TYR A 1 109 ? 9.764 4.223 -20.249 1.00 83.88 109 TYR A N 1
ATOM 898 C CA . TYR A 1 109 ? 11.053 3.540 -20.360 1.00 83.88 109 TYR A CA 1
ATOM 899 C C . TYR A 1 109 ? 11.034 2.440 -21.435 1.00 83.88 109 TYR A C 1
ATOM 901 O O . TYR A 1 109 ? 11.938 2.381 -22.270 1.00 83.88 109 TYR A O 1
ATOM 909 N N . LYS A 1 110 ? 9.993 1.594 -21.466 1.00 86.94 110 LYS A N 1
ATOM 910 C CA . LYS A 1 110 ? 9.870 0.529 -22.474 1.00 86.94 110 LYS A CA 1
ATOM 911 C C . LYS A 1 110 ? 9.684 1.078 -23.891 1.00 86.94 110 LYS A C 1
ATOM 913 O O . LYS A 1 110 ? 10.251 0.506 -24.819 1.00 86.94 110 LYS A O 1
ATOM 918 N N . ILE A 1 111 ? 8.936 2.168 -24.071 1.00 85.69 111 ILE A N 1
ATOM 919 C CA . ILE A 1 111 ? 8.781 2.832 -25.378 1.00 85.69 111 ILE A CA 1
ATOM 920 C C . ILE A 1 111 ? 10.135 3.344 -25.880 1.00 85.69 111 ILE A C 1
ATOM 922 O O . ILE A 1 111 ? 10.502 3.077 -27.025 1.00 85.69 111 ILE A O 1
ATOM 926 N N . ASP A 1 112 ? 10.902 4.029 -25.031 1.00 84.00 112 ASP A N 1
ATOM 927 C CA . ASP A 1 112 ? 12.223 4.548 -25.401 1.00 84.00 112 ASP A CA 1
ATOM 928 C C . ASP A 1 112 ? 13.219 3.428 -25.733 1.00 84.00 112 ASP A C 1
ATOM 930 O O . ASP A 1 112 ? 14.012 3.555 -26.673 1.00 84.00 112 ASP A O 1
ATOM 934 N N . GLU A 1 113 ? 13.163 2.312 -25.001 1.00 82.94 113 GLU A N 1
ATOM 935 C CA . GLU A 1 113 ? 13.960 1.116 -25.282 1.00 82.94 113 GLU A CA 1
ATOM 936 C C . GLU A 1 113 ? 13.635 0.536 -26.668 1.00 82.94 113 GLU A C 1
ATOM 938 O O . GLU A 1 113 ? 14.551 0.283 -27.452 1.00 82.94 113 GLU A O 1
ATOM 943 N N . ILE A 1 114 ? 12.344 0.397 -27.002 1.00 84.94 114 ILE A N 1
ATOM 944 C CA . ILE A 1 114 ? 11.873 -0.085 -28.313 1.00 84.94 114 ILE A CA 1
ATOM 945 C C . ILE A 1 114 ? 12.318 0.855 -29.439 1.00 84.94 114 ILE A C 1
ATOM 947 O O . ILE A 1 114 ? 12.748 0.398 -30.496 1.00 84.94 114 ILE A O 1
ATOM 951 N N . GLN A 1 115 ? 12.262 2.169 -29.212 1.00 85.00 115 GLN A N 1
ATOM 952 C CA . GLN A 1 115 ? 12.695 3.179 -30.184 1.00 85.00 115 GLN A CA 1
ATOM 953 C C . GLN A 1 115 ? 14.226 3.297 -30.301 1.00 85.00 115 GLN A C 1
ATOM 955 O O . GLN A 1 115 ? 14.723 4.137 -31.051 1.00 85.00 115 GLN A O 1
ATOM 960 N N . GLY A 1 116 ? 14.998 2.489 -29.565 1.00 76.06 116 GLY A N 1
ATOM 961 C CA . GLY A 1 116 ? 16.459 2.498 -29.625 1.00 76.06 116 GLY A CA 1
ATOM 962 C C . GLY A 1 116 ? 17.100 3.736 -28.989 1.00 76.06 116 GLY A C 1
ATOM 963 O O . GLY A 1 116 ? 18.293 3.983 -29.179 1.00 76.06 116 GLY A O 1
ATOM 964 N N . LYS A 1 117 ? 16.355 4.504 -28.183 1.00 70.12 117 LYS A N 1
ATOM 965 C CA . LYS A 1 117 ? 16.819 5.728 -27.507 1.00 70.12 117 LYS A CA 1
ATOM 966 C C . LYS A 1 117 ? 17.663 5.424 -26.259 1.00 70.12 117 LYS A C 1
ATOM 968 O O . LYS A 1 117 ? 17.525 6.077 -25.227 1.00 70.12 117 LYS A O 1
ATOM 973 N N . LYS A 1 118 ? 18.611 4.479 -26.347 1.00 57.38 118 LYS A N 1
ATOM 974 C CA . LYS A 1 118 ? 19.467 3.990 -25.237 1.00 57.38 118 LYS A CA 1
ATOM 975 C C . LYS A 1 118 ? 20.203 5.078 -24.428 1.00 57.38 118 LYS A C 1
ATOM 977 O O . LYS A 1 118 ? 20.673 4.787 -23.336 1.00 57.38 118 LYS A O 1
ATOM 982 N N . LYS A 1 119 ? 20.316 6.316 -24.929 1.00 49.88 119 LYS A N 1
ATOM 983 C CA . LYS A 1 119 ? 20.901 7.463 -24.205 1.00 49.88 119 LYS A CA 1
ATOM 984 C C . LYS A 1 119 ? 19.938 8.158 -23.228 1.00 49.88 119 LYS A C 1
ATOM 986 O O . LYS A 1 119 ? 20.419 8.796 -22.296 1.00 49.88 119 LYS A O 1
ATOM 991 N N . PHE A 1 120 ? 18.619 8.029 -23.394 1.00 49.53 120 PHE A N 1
ATOM 992 C CA . PHE A 1 120 ? 17.637 8.657 -22.496 1.00 49.53 120 PHE A CA 1
ATOM 993 C C . PHE A 1 120 ? 17.400 7.861 -21.212 1.00 49.53 120 PHE A C 1
ATOM 995 O O . PHE A 1 120 ? 17.065 8.462 -20.193 1.00 49.53 120 PHE A O 1
ATOM 1002 N N . SER A 1 121 ? 17.676 6.551 -21.207 1.00 51.56 121 SER A N 1
ATOM 1003 C CA . SER A 1 121 ? 17.558 5.713 -20.007 1.00 51.56 121 SER A CA 1
ATOM 1004 C C . SER A 1 121 ? 18.407 6.244 -18.850 1.00 51.56 121 SER A C 1
ATOM 1006 O O . SER A 1 121 ? 17.895 6.347 -17.748 1.00 51.56 121 SER A O 1
ATOM 1008 N N . LEU A 1 122 ? 19.642 6.700 -19.096 1.00 52.03 122 LEU A N 1
ATOM 1009 C CA . LEU A 1 122 ? 20.510 7.303 -18.073 1.00 52.03 122 LEU A CA 1
ATOM 1010 C C . LEU A 1 122 ? 19.943 8.612 -17.501 1.00 52.03 122 LEU A C 1
ATOM 1012 O O . LEU A 1 122 ? 20.050 8.861 -16.297 1.00 52.03 122 LEU A O 1
ATOM 1016 N N . TYR A 1 123 ? 19.329 9.445 -18.347 1.00 52.34 123 TYR A N 1
ATOM 1017 C CA . TYR A 1 123 ? 18.725 10.707 -17.918 1.00 52.34 123 TYR A CA 1
ATOM 1018 C C . TYR A 1 123 ? 17.479 10.451 -17.069 1.00 52.34 123 TYR A C 1
ATOM 1020 O O . TYR A 1 123 ? 17.371 10.998 -15.972 1.00 52.34 123 TYR A O 1
ATOM 1028 N N . LEU A 1 124 ? 16.617 9.541 -17.527 1.00 55.19 124 LEU A N 1
ATOM 1029 C CA . LEU A 1 124 ? 15.455 9.024 -16.813 1.00 55.19 124 LEU A CA 1
ATOM 1030 C C . LEU A 1 124 ? 15.865 8.394 -15.471 1.00 55.19 124 LEU A C 1
ATOM 1032 O O . LEU A 1 124 ? 15.341 8.792 -14.439 1.00 55.19 124 LEU A O 1
ATOM 1036 N N . THR A 1 125 ? 16.889 7.536 -15.417 1.00 57.00 125 THR A N 1
ATOM 1037 C CA . THR A 1 125 ? 17.425 7.010 -14.147 1.00 57.00 125 THR A CA 1
ATOM 1038 C C . THR A 1 125 ? 17.878 8.135 -13.217 1.00 57.00 125 THR A C 1
ATOM 1040 O O . THR A 1 125 ? 17.598 8.097 -12.022 1.00 57.00 125 THR A O 1
ATOM 1043 N N . SER A 1 126 ? 18.555 9.163 -13.739 1.00 57.56 126 SER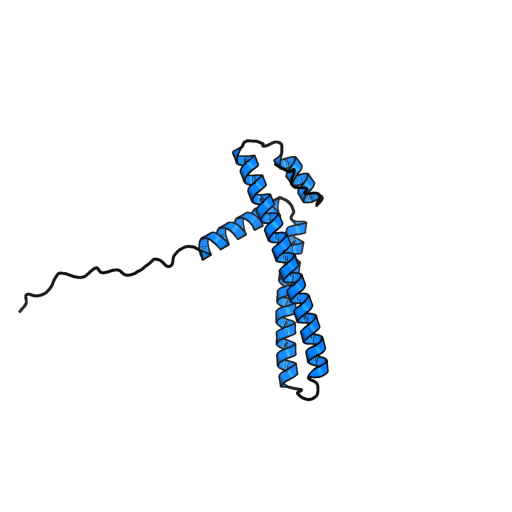 A N 1
ATOM 1044 C CA . SER A 1 126 ? 19.044 10.279 -12.921 1.00 57.56 126 SER A CA 1
ATOM 1045 C C . SER A 1 126 ? 17.914 11.180 -12.403 1.00 57.56 126 SER A C 1
ATOM 1047 O O . SER A 1 126 ? 17.932 11.569 -11.239 1.00 57.56 126 SER A O 1
ATOM 1049 N N . ALA A 1 127 ? 16.899 11.457 -13.225 1.00 59.22 127 ALA A N 1
ATOM 1050 C CA . ALA A 1 127 ? 15.727 12.245 -12.854 1.00 59.22 127 ALA A CA 1
ATOM 1051 C C . ALA A 1 127 ? 14.808 11.471 -11.897 1.00 59.22 127 ALA A C 1
ATOM 1053 O O . ALA A 1 127 ? 14.254 12.049 -10.965 1.00 59.22 127 ALA A O 1
ATOM 1054 N N . PHE A 1 128 ? 14.695 10.151 -12.071 1.00 63.00 128 PHE A N 1
ATOM 1055 C CA . PHE A 1 128 ? 13.907 9.280 -11.201 1.00 63.00 128 PHE A CA 1
ATOM 1056 C C . PHE A 1 128 ? 14.556 9.136 -9.823 1.00 63.00 128 PHE A C 1
ATOM 1058 O O . PHE A 1 128 ? 13.864 9.182 -8.808 1.00 63.00 128 PHE A O 1
ATOM 1065 N N . LYS A 1 129 ? 15.892 9.039 -9.776 1.00 59.94 129 LYS A N 1
ATOM 1066 C CA . LYS A 1 129 ? 16.664 9.076 -8.525 1.00 59.94 129 LYS A CA 1
ATOM 1067 C C . LYS A 1 129 ? 16.553 10.421 -7.802 1.00 59.94 129 LYS A C 1
ATOM 1069 O O . LYS A 1 129 ? 16.575 10.438 -6.578 1.00 59.94 129 LYS A O 1
ATOM 1074 N N . ARG A 1 130 ? 16.413 11.535 -8.533 1.00 61.25 130 ARG A N 1
ATOM 1075 C CA . ARG A 1 130 ? 16.264 12.888 -7.959 1.00 61.25 130 ARG A CA 1
ATOM 1076 C C . ARG A 1 130 ? 14.818 13.301 -7.649 1.00 61.25 130 ARG A C 1
ATOM 1078 O O . ARG A 1 130 ? 14.619 14.327 -7.013 1.00 61.25 130 ARG A O 1
ATOM 1085 N N . GLY A 1 131 ? 13.813 12.528 -8.071 1.00 57.44 131 GLY A N 1
ATOM 1086 C CA . GLY A 1 131 ? 12.399 12.889 -7.900 1.00 57.44 131 GLY A CA 1
ATOM 1087 C C . GLY A 1 131 ? 11.917 14.020 -8.824 1.00 57.44 131 GLY A C 1
ATOM 1088 O O . GLY A 1 131 ? 10.907 14.654 -8.537 1.00 57.44 131 GLY A O 1
ATOM 1089 N N . GLU A 1 132 ? 12.613 14.271 -9.935 1.00 57.62 132 GLU A N 1
ATOM 1090 C CA . GLU A 1 132 ? 12.417 15.431 -10.825 1.00 57.62 132 GLU A CA 1
ATOM 1091 C C . GLU A 1 132 ? 11.615 15.113 -12.100 1.00 57.62 132 GLU A C 1
ATOM 1093 O O . GLU A 1 132 ? 11.754 15.793 -13.116 1.00 57.62 132 GLU A O 1
ATOM 1098 N N . TYR A 1 133 ? 10.781 14.071 -12.104 1.00 52.31 133 TYR A N 1
ATOM 1099 C CA . TYR A 1 133 ? 10.042 13.718 -13.318 1.00 52.31 133 TYR A CA 1
ATOM 1100 C C . TYR A 1 133 ? 8.973 14.759 -13.668 1.00 52.31 133 TYR A C 1
ATOM 1102 O O . TYR A 1 133 ? 7.864 14.751 -13.135 1.00 52.31 133 TYR A O 1
ATOM 1110 N N . ARG A 1 134 ? 9.302 15.626 -14.629 1.00 42.91 134 ARG A N 1
ATOM 1111 C CA . ARG A 1 134 ? 8.338 16.273 -15.516 1.00 42.91 134 ARG A CA 1
ATOM 1112 C C . ARG A 1 134 ? 8.246 15.421 -16.773 1.00 42.91 134 ARG A C 1
ATOM 1114 O O . ARG A 1 134 ? 9.252 15.224 -17.452 1.00 42.91 134 ARG A O 1
ATOM 1121 N N . LEU A 1 135 ? 7.053 14.901 -17.058 1.00 42.12 135 LEU A N 1
ATOM 1122 C CA . LEU A 1 135 ? 6.736 14.400 -18.391 1.00 42.12 135 LEU A CA 1
ATOM 1123 C C . LEU A 1 135 ? 7.020 15.565 -19.343 1.00 42.12 135 LEU A C 1
ATOM 1125 O O . LEU A 1 135 ? 6.398 16.618 -19.216 1.00 42.12 135 LEU A O 1
ATOM 1129 N N . SER A 1 136 ? 8.028 15.426 -20.203 1.00 38.84 136 SER A N 1
ATOM 1130 C CA . SER A 1 136 ? 8.148 16.339 -21.333 1.00 38.84 136 SER A CA 1
ATOM 1131 C C . SER A 1 136 ? 6.909 16.086 -22.174 1.00 38.84 136 SER A C 1
ATOM 1133 O O . SER A 1 136 ? 6.674 14.958 -22.605 1.00 38.84 136 SER A O 1
ATOM 1135 N N . GLU A 1 137 ? 6.068 17.111 -22.272 1.00 35.72 137 GLU A N 1
ATOM 1136 C CA . GLU A 1 137 ? 4.898 17.123 -23.137 1.00 35.72 137 GLU A CA 1
ATOM 1137 C C . GLU A 1 137 ? 5.347 16.656 -24.528 1.00 35.72 137 GLU A C 1
ATOM 113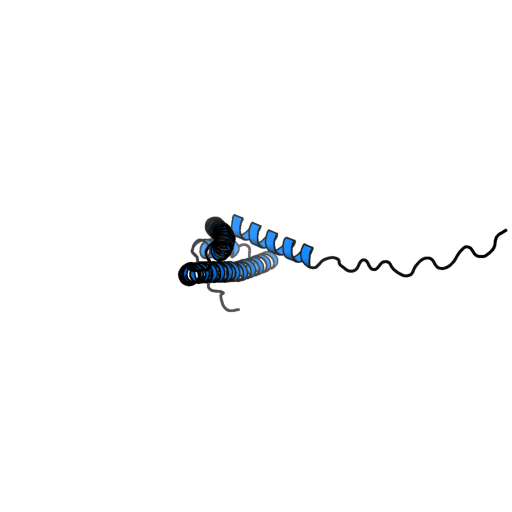9 O O . GLU A 1 137 ? 6.236 17.257 -25.137 1.00 35.72 137 GLU A O 1
ATOM 1144 N N . CYS A 1 138 ? 4.809 15.512 -24.952 1.00 36.72 138 CYS A N 1
ATOM 1145 C CA . CYS A 1 138 ? 4.788 15.109 -26.352 1.00 36.72 138 CYS A CA 1
ATOM 1146 C C . CYS A 1 138 ? 3.552 15.725 -26.999 1.00 36.72 138 CYS A C 1
ATOM 1148 O O . CYS A 1 138 ? 2.488 15.699 -26.335 1.00 36.72 138 CYS A O 1
#

Secondary structure (DSSP, 8-state):
------S---S-------SSHHHHHHHHHHHHHHHHHH-HHHHHHHHHHHHHHHHHHHHHHHHHHHHHH-GGGHHHHHHHHHHHHHHHHHHHHHHHHHHHHHHHHHHHHHHHHHTT-TTHHHHHHHHHHHT-------

pLDDT: mean 79.02, std 20.96, range [35.72, 98.75]

Foldseek 3Di:
DDDPDDDDDDDDDDPPPDDPVVVVVVLLVLLLVQCCVLPVPVSVVLVVLVVLLVVLVVVLVVLVVVCVVCVVCNVVSVVVNVVSVVSNVVSVVVSVVVSVVSSVLSVVVVVCVVVVVVVCVVVSSVCVNVVNDDDPDD